Protein AF-A0A2G9TJK7-F1 (afdb_monomer)

pLDDT: mean 76.36, std 19.79, range [33.31, 97.38]

Mean predicted aligned error: 11.93 Å

Nearest PDB structures (foldseek):
  8uss-assembly1_A  TM=4.231E-01  e=3.970E+00  Homo sapiens

Sequence (66 aa):
MKAVVNFSQLYPFEDTSAAELSAANCKPKEDGKRAIYEVELWEKPWENFEQFNVKKVKTLAAGEQV

Organism: Teladorsagia circumcincta (NCBI:txid45464)

Radius of gyration: 18.07 Å; Cα contacts (8 Å, |Δi|>4): 50; chains: 1; bounding box: 53×31×38 Å

Foldseek 3Di:
DDDDPDPCPPDPPDCDDPVRDDPVPDDADLPHKAFDKDWDWDDDVVVVDIDIDIGTDGIDDVPDDD

Structure (mmCIF, N/CA/C/O backbone):
data_AF-A0A2G9TJK7-F1
#
_entry.id   AF-A0A2G9TJK7-F1
#
loop_
_atom_site.group_PDB
_atom_site.id
_atom_site.type_symbol
_atom_site.label_atom_id
_atom_site.label_alt_id
_atom_site.label_comp_id
_atom_site.label_asym_id
_atom_site.label_entity_id
_atom_site.label_seq_id
_atom_site.pdbx_PDB_ins_code
_atom_site.Cartn_x
_atom_site.Cartn_y
_atom_site.Cartn_z
_atom_site.occupancy
_atom_site.B_iso_or_equiv
_atom_site.auth_seq_id
_atom_site.auth_comp_id
_atom_site.auth_asym_id
_atom_site.auth_atom_id
_atom_site.pdbx_PDB_model_num
ATOM 1 N N . MET A 1 1 ? 34.029 9.906 6.497 1.00 37.69 1 MET A N 1
ATOM 2 C CA . MET A 1 1 ? 33.511 10.224 5.148 1.00 37.69 1 MET A CA 1
ATOM 3 C C . MET A 1 1 ? 32.048 9.810 5.089 1.00 37.69 1 MET A C 1
ATOM 5 O O . MET A 1 1 ? 31.772 8.622 5.119 1.00 37.69 1 MET A O 1
ATOM 9 N N . LYS A 1 2 ? 31.112 10.765 5.103 1.00 33.88 2 LYS A N 1
ATOM 10 C CA . LYS A 1 2 ? 29.692 10.511 4.819 1.00 33.88 2 LYS A CA 1
ATOM 11 C C . LYS A 1 2 ? 29.402 11.137 3.462 1.00 33.88 2 LYS A C 1
ATOM 13 O O . LYS A 1 2 ? 29.548 12.346 3.321 1.00 33.88 2 LYS A O 1
ATOM 18 N N . ALA A 1 3 ? 29.046 10.320 2.478 1.00 33.31 3 ALA A N 1
ATOM 19 C CA . ALA A 1 3 ? 28.487 10.829 1.238 1.00 33.31 3 ALA A CA 1
ATOM 20 C C . ALA A 1 3 ? 27.047 11.269 1.527 1.00 33.31 3 ALA A C 1
ATOM 22 O O . ALA A 1 3 ? 26.211 10.454 1.918 1.00 33.31 3 ALA A O 1
ATOM 23 N N . VAL A 1 4 ? 26.778 12.565 1.393 1.00 47.34 4 VAL A N 1
ATOM 24 C CA . VAL A 1 4 ? 25.414 13.088 1.322 1.00 47.34 4 VAL A CA 1
ATOM 25 C C . VAL A 1 4 ? 24.966 12.872 -0.116 1.00 47.34 4 VAL A C 1
ATOM 27 O O . VAL A 1 4 ? 25.493 13.499 -1.031 1.00 47.34 4 VAL A O 1
ATOM 30 N N . VAL A 1 5 ? 24.044 11.937 -0.330 1.00 45.50 5 VAL A N 1
ATOM 31 C CA . VAL A 1 5 ? 23.436 11.737 -1.647 1.00 45.50 5 VAL A CA 1
ATOM 32 C C . VAL A 1 5 ? 22.409 12.848 -1.836 1.00 45.50 5 VAL A C 1
ATOM 34 O O . VAL A 1 5 ? 21.348 12.827 -1.216 1.00 45.50 5 VAL A O 1
ATOM 37 N N . ASN A 1 6 ? 22.743 13.850 -2.647 1.00 44.31 6 ASN A N 1
ATOM 38 C CA . ASN A 1 6 ? 21.830 14.933 -2.988 1.00 44.31 6 ASN A CA 1
ATOM 39 C C . ASN A 1 6 ? 21.001 14.503 -4.208 1.00 44.31 6 ASN A C 1
ATOM 41 O O . ASN A 1 6 ? 21.482 14.511 -5.338 1.00 44.31 6 ASN A O 1
ATOM 45 N N . PHE A 1 7 ? 19.767 14.055 -3.967 1.00 48.66 7 PHE A N 1
ATOM 46 C CA . PHE A 1 7 ? 18.864 13.521 -4.998 1.00 48.66 7 PHE A CA 1
ATOM 47 C C . PHE A 1 7 ? 18.360 14.577 -6.005 1.00 48.66 7 PHE A C 1
ATOM 49 O O . PHE A 1 7 ? 17.754 14.212 -7.009 1.00 48.66 7 PHE A O 1
ATOM 56 N N . SER A 1 8 ? 18.636 15.866 -5.776 1.00 44.69 8 SER A N 1
ATOM 57 C CA . SER A 1 8 ? 18.166 16.994 -6.599 1.00 44.69 8 SER A CA 1
ATOM 58 C C . SER A 1 8 ? 18.836 17.133 -7.975 1.00 44.69 8 SER A C 1
ATOM 60 O O . SER A 1 8 ? 18.346 17.879 -8.814 1.00 44.69 8 SER A O 1
ATOM 62 N N . GLN A 1 9 ? 19.940 16.427 -8.244 1.00 45.41 9 GLN A N 1
ATOM 63 C CA . GLN A 1 9 ? 20.709 16.603 -9.488 1.00 45.41 9 GLN A CA 1
ATOM 64 C C . GLN A 1 9 ? 20.401 15.580 -10.591 1.00 45.41 9 GLN A C 1
ATOM 66 O O . GLN A 1 9 ? 21.019 15.642 -11.651 1.00 45.41 9 GLN A O 1
ATOM 71 N N . LEU A 1 10 ? 19.478 14.634 -10.372 1.00 45.84 10 LEU A N 1
ATOM 72 C CA . LEU A 1 10 ? 19.227 13.546 -11.332 1.00 45.84 10 LEU A CA 1
ATOM 73 C C . LEU A 1 10 ? 17.836 13.549 -11.973 1.00 45.84 10 LEU A C 1
ATOM 75 O O . LEU A 1 10 ? 17.647 12.843 -12.959 1.00 45.84 10 LEU A O 1
ATOM 79 N N . TYR A 1 11 ? 16.891 14.350 -11.478 1.00 48.62 11 TYR A N 1
ATOM 80 C CA . TYR A 1 11 ? 15.574 14.545 -12.093 1.00 48.62 11 TYR A CA 1
ATOM 81 C C . TYR A 1 11 ? 15.057 15.942 -11.730 1.00 48.62 11 TYR A C 1
ATOM 83 O O . TYR A 1 11 ? 15.227 16.330 -10.573 1.00 48.62 11 TYR A O 1
ATOM 91 N N . PRO A 1 12 ? 14.418 16.694 -12.647 1.00 49.47 12 PRO A N 1
ATOM 92 C CA . PRO A 1 12 ? 13.670 17.880 -12.252 1.00 49.47 12 PRO A CA 1
ATOM 93 C C . PRO A 1 12 ? 12.543 17.426 -11.317 1.00 49.47 12 PRO A C 1
ATOM 95 O O . PRO A 1 12 ? 11.589 16.771 -11.736 1.00 49.47 12 PRO A O 1
ATOM 98 N N . PHE A 1 13 ? 12.711 17.679 -10.022 1.00 49.06 13 PHE A N 1
ATOM 99 C CA . PHE A 1 13 ? 11.641 17.575 -9.045 1.00 49.06 13 PHE A CA 1
ATOM 100 C C . PHE A 1 13 ? 10.887 18.900 -9.132 1.00 49.06 13 PHE A C 1
ATOM 102 O O . PHE A 1 13 ? 11.373 19.918 -8.652 1.00 49.06 13 PHE A O 1
ATOM 109 N N . GLU A 1 14 ? 9.766 18.911 -9.851 1.00 58.06 14 GLU A N 1
ATOM 110 C CA . GLU A 1 14 ? 8.837 20.039 -9.817 1.00 58.06 14 GLU A CA 1
ATOM 111 C C . GLU A 1 14 ? 8.341 20.170 -8.370 1.00 58.06 14 GLU A C 1
ATOM 113 O O . GLU A 1 14 ? 7.662 19.266 -7.873 1.00 58.06 14 GLU A O 1
ATOM 118 N N . ASP A 1 15 ? 8.704 21.260 -7.686 1.00 51.97 15 ASP A N 1
ATOM 119 C CA . ASP A 1 15 ? 8.200 21.602 -6.352 1.00 51.97 15 ASP A CA 1
ATOM 120 C C . ASP A 1 15 ? 6.697 21.901 -6.454 1.00 51.97 15 ASP A C 1
ATOM 122 O O . ASP A 1 15 ? 6.256 23.046 -6.527 1.00 51.97 15 ASP A O 1
ATOM 126 N N . THR A 1 16 ? 5.891 20.843 -6.518 1.00 60.19 16 THR A N 1
ATOM 127 C CA . THR A 1 16 ? 4.434 20.949 -6.543 1.00 60.19 16 THR A CA 1
ATOM 128 C C . THR A 1 16 ? 3.975 21.171 -5.111 1.00 60.19 16 THR A C 1
ATOM 130 O O . THR A 1 16 ? 4.332 20.396 -4.216 1.00 60.19 16 THR A O 1
ATOM 133 N N . SER A 1 17 ? 3.205 22.229 -4.855 1.00 66.19 17 SER A N 1
ATOM 134 C CA . SER A 1 17 ? 2.750 22.496 -3.493 1.00 66.19 17 SER A CA 1
ATOM 13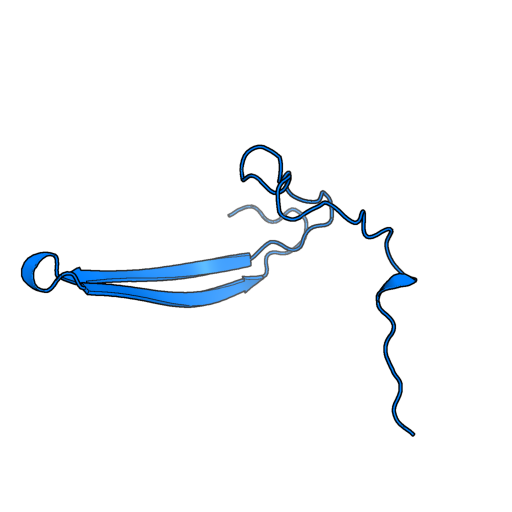5 C C . SER A 1 17 ? 1.826 21.369 -3.020 1.00 66.19 17 SER A C 1
ATOM 137 O O . SER A 1 17 ? 1.039 20.817 -3.791 1.00 66.19 17 SER A O 1
ATOM 139 N N . ALA A 1 18 ? 1.880 21.018 -1.732 1.00 60.75 18 ALA A N 1
ATOM 140 C CA . ALA A 1 18 ? 1.028 19.959 -1.184 1.00 60.75 18 ALA A CA 1
ATOM 141 C C . ALA A 1 18 ? -0.480 20.238 -1.373 1.00 60.75 18 ALA A C 1
ATOM 143 O O . ALA A 1 18 ? -1.275 19.304 -1.396 1.00 60.75 18 ALA A O 1
ATOM 144 N N . ALA A 1 19 ? -0.863 21.509 -1.542 1.00 66.75 19 ALA A N 1
ATOM 145 C CA . ALA A 1 19 ? -2.233 21.933 -1.821 1.00 66.75 19 ALA A CA 1
ATOM 146 C C . ALA A 1 19 ? -2.698 21.612 -3.257 1.00 66.75 19 ALA A C 1
ATOM 148 O O . ALA A 1 19 ? -3.898 21.547 -3.513 1.00 66.75 19 ALA A O 1
ATOM 149 N N . GLU A 1 20 ? -1.768 21.399 -4.187 1.00 64.94 20 GLU A N 1
ATOM 150 C CA . GLU A 1 20 ? -2.050 21.100 -5.599 1.00 64.94 20 GLU A CA 1
ATOM 151 C C . GLU A 1 20 ? -2.031 19.594 -5.902 1.00 64.94 20 GLU A C 1
ATOM 153 O O . GLU A 1 20 ? -2.550 19.151 -6.936 1.00 64.94 20 GLU A O 1
ATOM 158 N N . LEU A 1 21 ? -1.483 18.795 -4.979 1.00 66.38 21 LEU A N 1
ATOM 159 C CA . LEU A 1 21 ? -1.478 17.337 -5.036 1.00 66.38 21 LEU A CA 1
ATOM 160 C C . LEU A 1 21 ? -2.884 16.799 -4.754 1.00 66.38 21 LEU A C 1
ATOM 162 O O . LEU A 1 21 ? -3.280 16.558 -3.616 1.00 66.38 21 LEU A O 1
ATOM 166 N N . SER A 1 22 ? -3.643 16.577 -5.820 1.00 72.38 22 SER A N 1
ATOM 167 C CA . SER A 1 22 ? -4.900 15.836 -5.773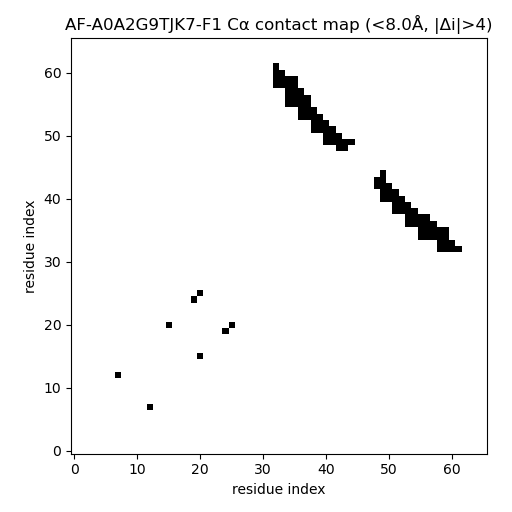 1.00 72.38 22 SER A CA 1
ATOM 168 C C . SER A 1 22 ? -4.764 14.530 -6.547 1.00 72.38 22 SER A C 1
ATOM 170 O O . SER A 1 22 ? -4.007 14.446 -7.515 1.00 72.38 22 SER A O 1
ATOM 172 N N . ALA A 1 23 ? -5.547 13.512 -6.178 1.00 68.75 23 ALA A N 1
ATOM 173 C CA . ALA A 1 23 ? -5.623 12.276 -6.960 1.00 68.75 23 ALA A CA 1
ATOM 174 C C . ALA A 1 23 ? -5.987 12.543 -8.436 1.00 68.75 23 ALA A C 1
ATOM 176 O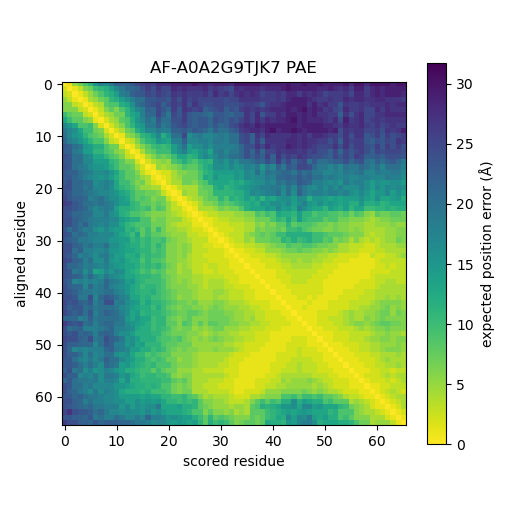 O . ALA A 1 23 ? -5.561 11.801 -9.315 1.00 68.75 23 ALA A O 1
ATOM 177 N N . ALA A 1 24 ? -6.712 13.634 -8.714 1.00 74.38 24 ALA A N 1
ATOM 178 C CA . ALA A 1 24 ? -7.064 14.060 -10.066 1.00 74.38 24 ALA A CA 1
ATOM 179 C C . ALA A 1 24 ? -5.867 14.606 -10.872 1.00 74.38 24 ALA A C 1
ATOM 181 O O . ALA A 1 24 ? -5.866 14.505 -12.098 1.00 74.38 24 ALA A O 1
ATOM 182 N N . ASN A 1 25 ? -4.843 15.142 -10.201 1.00 75.00 25 ASN A N 1
ATOM 183 C CA . ASN A 1 25 ? -3.669 15.751 -10.835 1.00 75.00 25 ASN A CA 1
ATOM 184 C C . ASN A 1 25 ? -2.415 14.856 -10.791 1.00 75.00 25 ASN A C 1
ATOM 186 O O . ASN A 1 25 ? -1.421 15.157 -11.451 1.00 75.00 25 ASN A O 1
ATOM 190 N N . CYS A 1 26 ? -2.456 13.732 -10.072 1.00 74.38 26 CYS A N 1
ATOM 191 C CA . CYS A 1 26 ? -1.354 12.773 -9.990 1.00 74.38 26 CYS A CA 1
ATOM 192 C C . CYS A 1 26 ? -1.416 11.747 -11.130 1.00 74.38 26 CYS A C 1
ATOM 194 O O . CYS A 1 26 ? -1.954 10.649 -10.980 1.00 74.38 26 CYS A O 1
ATOM 196 N N . LYS A 1 27 ? -0.833 12.087 -12.283 1.00 80.00 27 LYS A N 1
ATOM 197 C CA . LYS A 1 27 ? -0.665 11.130 -13.387 1.00 80.00 27 LYS A CA 1
ATOM 198 C C . LYS A 1 27 ? 0.440 10.118 -13.052 1.00 80.00 27 LYS A C 1
ATOM 200 O O . LYS A 1 27 ? 1.473 10.518 -12.508 1.00 80.00 27 LYS A O 1
ATOM 205 N N . PRO A 1 28 ? 0.280 8.826 -13.397 1.00 78.50 28 PRO A N 1
ATOM 206 C CA . PRO A 1 28 ? 1.386 7.880 -13.329 1.00 78.50 28 PRO A CA 1
ATOM 207 C C . PRO A 1 28 ? 2.575 8.406 -14.136 1.00 78.50 28 PRO A C 1
ATOM 209 O O . PRO A 1 28 ? 2.416 8.812 -15.286 1.00 78.50 28 PRO A O 1
ATOM 212 N N . LYS A 1 29 ? 3.767 8.401 -13.536 1.00 81.56 29 LYS A N 1
ATOM 213 C CA . LYS A 1 29 ? 5.001 8.726 -14.255 1.00 81.56 29 LYS A CA 1
ATOM 214 C C . LYS A 1 29 ? 5.233 7.669 -15.339 1.00 81.56 29 LYS A C 1
ATOM 216 O O . LYS A 1 29 ? 5.148 6.483 -15.027 1.00 81.56 29 LYS A O 1
ATOM 221 N N . GLU A 1 30 ? 5.559 8.091 -16.562 1.00 80.00 30 GLU A N 1
ATOM 222 C CA . GLU A 1 30 ? 5.784 7.181 -17.700 1.00 80.00 30 GLU A CA 1
ATOM 223 C C . GLU A 1 30 ? 6.861 6.124 -17.386 1.00 80.00 30 GLU A C 1
ATOM 225 O O . GLU A 1 30 ? 6.613 4.933 -17.546 1.00 80.00 30 GLU A O 1
ATOM 230 N N . ASP A 1 31 ? 7.980 6.535 -16.778 1.00 81.38 31 ASP A N 1
ATOM 231 C CA . ASP A 1 31 ? 9.044 5.639 -16.284 1.00 81.38 31 ASP A CA 1
ATOM 232 C C . ASP A 1 31 ? 8.890 5.268 -14.794 1.00 81.38 31 ASP A C 1
ATOM 234 O O . ASP A 1 31 ? 9.859 5.025 -14.062 1.00 81.38 31 ASP A O 1
ATOM 238 N N . GLY A 1 32 ? 7.660 5.301 -14.284 1.00 80.88 32 GLY A N 1
ATOM 239 C CA . GLY A 1 32 ? 7.346 4.956 -12.904 1.00 80.88 32 GLY A CA 1
ATOM 240 C C . GLY A 1 32 ? 7.497 3.458 -12.637 1.00 80.88 32 GLY A C 1
ATOM 241 O O . GLY A 1 32 ? 7.076 2.613 -13.424 1.00 80.88 32 GLY A O 1
ATOM 242 N N . LYS A 1 33 ? 8.048 3.097 -11.472 1.00 86.31 33 LYS A N 1
ATOM 243 C CA . LYS A 1 33 ? 8.052 1.698 -11.024 1.00 86.31 33 LYS A CA 1
ATOM 244 C C . LYS A 1 33 ? 6.657 1.312 -10.548 1.00 86.31 33 LYS A C 1
ATOM 246 O O . LYS A 1 33 ? 6.102 1.968 -9.669 1.00 86.31 33 LYS A O 1
ATOM 251 N N . ARG A 1 34 ? 6.122 0.214 -11.077 1.00 90.12 34 ARG A N 1
ATOM 252 C CA . ARG A 1 34 ? 4.849 -0.367 -10.633 1.00 90.12 34 ARG A CA 1
ATOM 253 C C . ARG A 1 34 ? 5.112 -1.539 -9.694 1.00 90.12 34 ARG A C 1
ATOM 255 O O . ARG A 1 34 ? 6.113 -2.239 -9.829 1.00 90.12 34 ARG A O 1
ATOM 262 N N . ALA A 1 35 ? 4.231 -1.761 -8.731 1.00 91.56 35 ALA A N 1
ATOM 263 C CA . ALA A 1 35 ? 4.314 -2.889 -7.812 1.00 91.56 35 ALA A CA 1
ATOM 264 C C . ALA A 1 35 ? 2.914 -3.377 -7.440 1.00 91.56 35 ALA A C 1
ATOM 266 O O . ALA A 1 35 ? 1.968 -2.593 -7.415 1.00 91.56 35 ALA A O 1
ATOM 267 N N . ILE A 1 36 ? 2.809 -4.672 -7.159 1.00 93.75 36 ILE A N 1
ATOM 268 C CA . ILE A 1 36 ? 1.604 -5.310 -6.639 1.00 93.75 36 ILE A CA 1
ATOM 269 C C . ILE A 1 36 ? 1.702 -5.353 -5.123 1.00 93.75 36 ILE A C 1
ATOM 271 O O . ILE A 1 36 ? 2.721 -5.781 -4.567 1.00 93.75 36 ILE A O 1
ATOM 275 N N . TYR A 1 37 ? 0.627 -4.921 -4.479 1.00 95.19 37 TYR A N 1
ATOM 276 C CA . TYR A 1 37 ? 0.454 -4.967 -3.040 1.00 95.19 37 TYR A CA 1
ATOM 277 C C . TYR A 1 37 ? -0.771 -5.808 -2.716 1.00 95.19 37 TYR A C 1
ATOM 279 O O . TYR A 1 37 ? -1.781 -5.75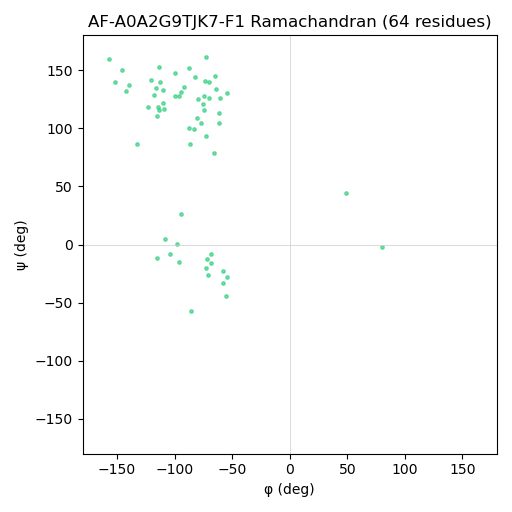3 -3.412 1.00 95.19 37 TYR A O 1
ATOM 287 N N . GLU A 1 38 ? -0.648 -6.578 -1.653 1.00 94.75 38 GLU A N 1
ATOM 288 C CA . GLU A 1 38 ? -1.742 -7.247 -0.980 1.00 94.75 38 GLU A CA 1
ATOM 289 C C . GLU A 1 38 ? -2.152 -6.345 0.183 1.00 94.75 38 GLU A C 1
ATOM 291 O O . GLU A 1 38 ? -1.297 -5.876 0.942 1.00 94.75 38 GLU A O 1
ATOM 296 N N . VAL A 1 39 ? -3.443 -6.039 0.265 1.00 95.94 39 VAL A N 1
ATOM 297 C CA . VAL A 1 39 ? -4.004 -5.167 1.295 1.00 95.94 39 VAL A CA 1
ATOM 298 C C . VAL A 1 39 ? -5.083 -5.951 2.015 1.00 95.94 39 VAL A C 1
ATOM 300 O O . VAL A 1 39 ? -6.076 -6.340 1.406 1.00 95.94 39 VAL A O 1
ATOM 303 N N . GLU A 1 40 ? -4.886 -6.167 3.307 1.00 96.00 40 GLU A N 1
ATOM 304 C CA . GLU A 1 40 ? -5.910 -6.708 4.190 1.00 96.00 40 GLU A CA 1
ATOM 305 C C . GLU A 1 40 ? -6.544 -5.546 4.952 1.00 96.00 40 GLU A C 1
ATOM 307 O O . GLU A 1 40 ? -5.846 -4.731 5.562 1.00 96.00 40 GLU A O 1
ATOM 312 N N . LEU A 1 41 ? -7.870 -5.473 4.904 1.00 96.44 41 LEU A N 1
ATOM 313 C CA . LEU A 1 41 ? -8.675 -4.495 5.623 1.00 96.44 41 LEU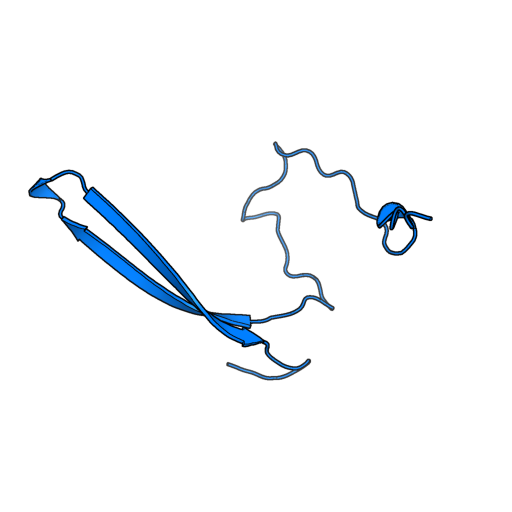 A CA 1
ATOM 314 C C . LEU A 1 41 ? -9.434 -5.216 6.734 1.00 96.44 41 LEU A C 1
ATOM 316 O O . LEU A 1 41 ? -10.200 -6.143 6.466 1.00 96.44 41 LEU A O 1
ATOM 320 N N . TRP A 1 42 ? -9.218 -4.792 7.977 1.00 97.38 42 TRP A N 1
ATOM 321 C CA . TRP A 1 42 ? -9.947 -5.287 9.134 1.00 97.38 42 TRP A CA 1
ATOM 322 C C . TRP A 1 42 ? -10.775 -4.171 9.757 1.00 97.38 42 TRP A C 1
ATOM 324 O O . TRP A 1 42 ? -10.246 -3.247 10.373 1.00 97.38 42 TRP A O 1
ATOM 334 N N . GLU A 1 43 ? -12.090 -4.298 9.625 1.00 97.31 43 GLU A N 1
ATOM 335 C CA . GLU A 1 43 ? -13.054 -3.363 10.187 1.00 97.31 43 GLU A CA 1
ATOM 336 C C . GLU A 1 43 ? -13.868 -4.021 11.296 1.00 97.31 43 GLU A C 1
ATOM 338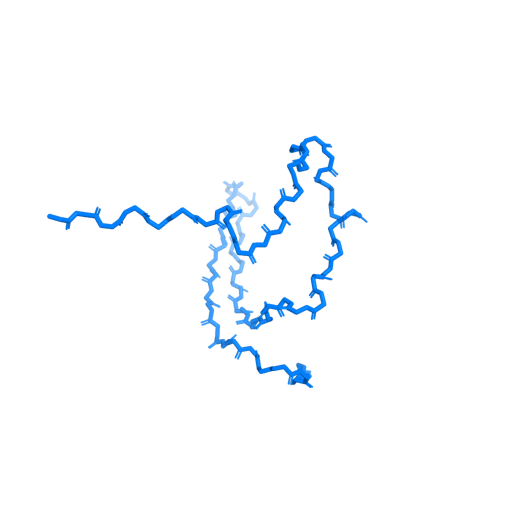 O O . GLU A 1 43 ? -14.301 -5.173 11.199 1.00 97.31 43 GLU A O 1
ATOM 343 N N . LYS A 1 44 ? -14.116 -3.251 12.353 1.00 96.38 44 LYS A N 1
ATOM 344 C CA . LYS A 1 44 ? -15.103 -3.557 13.390 1.00 96.38 44 LYS A CA 1
ATOM 345 C C . LYS A 1 44 ? -15.930 -2.291 13.617 1.00 96.38 44 LYS A C 1
ATOM 347 O O . LYS A 1 44 ? -15.602 -1.501 14.506 1.00 96.38 44 LYS A O 1
ATOM 352 N N . PRO A 1 45 ? -17.000 -2.072 12.827 1.00 96.00 45 PRO A N 1
ATOM 353 C CA . PRO A 1 45 ? -17.790 -0.839 12.892 1.00 96.00 45 PRO A CA 1
ATOM 354 C C . PRO A 1 45 ? -18.378 -0.570 14.282 1.00 96.00 45 PRO A C 1
ATOM 356 O O . PRO A 1 45 ? -18.457 0.574 14.717 1.00 96.00 45 PRO A O 1
ATOM 359 N N . TRP A 1 46 ? -18.726 -1.632 15.015 1.00 97.25 46 TRP A N 1
ATOM 360 C CA . TRP A 1 46 ? -19.249 -1.553 16.384 1.00 97.25 46 TRP A CA 1
ATOM 361 C C . TRP A 1 46 ? -18.218 -1.080 17.423 1.00 97.25 46 TRP A C 1
ATOM 363 O O . TRP A 1 46 ? -18.606 -0.677 18.514 1.00 97.25 46 TRP A O 1
ATOM 373 N N . GLU A 1 47 ? -16.926 -1.100 17.094 1.00 97.25 47 GLU A N 1
ATOM 374 C CA . GLU A 1 47 ? -15.845 -0.541 17.919 1.00 97.25 47 GLU A CA 1
ATOM 375 C C . GLU A 1 47 ? -15.257 0.745 17.321 1.00 97.25 47 GLU A C 1
ATOM 377 O O . GLU A 1 47 ? -14.281 1.264 17.859 1.00 97.25 47 GLU A O 1
ATOM 382 N N . ASN A 1 48 ? -15.821 1.263 16.218 1.00 95.38 48 ASN A N 1
ATOM 383 C CA . ASN A 1 48 ? -15.224 2.349 15.432 1.00 95.38 48 ASN A CA 1
ATOM 384 C C . ASN A 1 48 ? -13.736 2.075 15.120 1.00 95.38 48 ASN A C 1
ATOM 386 O O . ASN A 1 48 ? -12.871 2.932 15.309 1.00 95.38 48 ASN A O 1
ATOM 390 N N . PHE A 1 49 ? -13.439 0.836 14.718 1.00 96.44 49 PHE A N 1
ATOM 391 C CA . PHE A 1 49 ? -12.085 0.359 14.457 1.00 96.44 49 PHE A CA 1
ATOM 392 C C . PHE A 1 49 ? -11.914 -0.016 12.988 1.00 96.44 49 PHE A C 1
ATOM 394 O O . PHE A 1 49 ? -12.725 -0.757 12.429 1.00 96.44 49 PHE A O 1
ATOM 401 N N . GLU A 1 50 ? -10.802 0.431 12.420 1.00 96.44 50 GLU A N 1
ATOM 402 C CA . GLU A 1 50 ? -10.350 0.118 11.073 1.00 96.44 50 GLU A CA 1
ATOM 403 C C . GLU A 1 50 ? -8.827 -0.031 11.102 1.00 96.44 50 GLU A C 1
ATOM 405 O O . GLU A 1 50 ? -8.112 0.785 11.693 1.00 96.44 50 GLU A O 1
ATOM 410 N N . GLN A 1 51 ? -8.320 -1.102 10.503 1.00 96.38 51 GLN A N 1
ATOM 411 C CA . GLN A 1 51 ? -6.893 -1.368 10.394 1.00 96.38 51 GLN A CA 1
ATOM 412 C C . GLN A 1 51 ? -6.567 -1.922 9.013 1.00 96.38 51 GLN A C 1
ATOM 414 O O . GLN A 1 51 ? -7.241 -2.818 8.512 1.00 96.38 51 GLN A O 1
ATOM 419 N N . PHE A 1 52 ? -5.474 -1.421 8.442 1.00 95.25 52 PHE A N 1
ATOM 420 C CA . PHE A 1 52 ? -4.921 -1.895 7.183 1.00 95.25 52 PHE A CA 1
ATOM 421 C C . PHE A 1 52 ? -3.606 -2.620 7.428 1.00 95.25 52 PHE A C 1
ATOM 423 O O . PHE A 1 52 ? -2.716 -2.095 8.102 1.00 95.25 52 PHE A O 1
ATOM 430 N N . ASN A 1 53 ? -3.453 -3.786 6.817 1.00 93.25 53 ASN A N 1
ATOM 431 C CA . ASN A 1 53 ? -2.176 -4.469 6.704 1.00 93.25 53 ASN A CA 1
ATOM 432 C C . ASN A 1 53 ? -1.775 -4.497 5.228 1.00 93.25 53 ASN A C 1
ATOM 434 O O . ASN A 1 53 ? -2.472 -5.066 4.391 1.00 93.25 53 ASN A O 1
ATOM 438 N N . VAL A 1 54 ? -0.670 -3.832 4.897 1.00 96.31 54 VAL A N 1
ATOM 439 C CA . VAL A 1 54 ? -0.219 -3.665 3.512 1.00 96.31 54 VAL A CA 1
ATOM 440 C C . VAL A 1 54 ? 1.089 -4.410 3.323 1.00 96.31 54 VAL A C 1
ATOM 442 O O . VAL A 1 54 ? 2.112 -4.070 3.919 1.00 96.31 54 VAL A O 1
ATOM 445 N N . LYS A 1 55 ? 1.080 -5.396 2.430 1.00 96.00 55 LYS A N 1
ATOM 446 C CA . LYS A 1 55 ? 2.248 -6.205 2.096 1.00 96.00 55 LYS A CA 1
ATOM 447 C C . LYS A 1 55 ? 2.611 -6.019 0.633 1.00 96.00 55 LYS A C 1
ATOM 449 O O . LYS A 1 55 ? 1.791 -6.178 -0.266 1.00 96.00 55 LYS A O 1
ATOM 454 N N . LYS A 1 56 ? 3.880 -5.716 0.364 1.00 95.19 56 LYS A N 1
ATOM 455 C CA . LYS A 1 56 ? 4.389 -5.692 -1.009 1.00 95.19 56 LYS A CA 1
ATOM 456 C C . LYS A 1 56 ? 4.570 -7.124 -1.508 1.00 95.19 56 LYS A C 1
ATOM 458 O O . LYS A 1 56 ? 5.356 -7.872 -0.933 1.00 95.19 56 LYS A O 1
ATOM 463 N N . VAL A 1 57 ? 3.889 -7.475 -2.595 1.00 95.69 57 VAL A N 1
ATOM 464 C CA . VAL A 1 57 ? 3.986 -8.801 -3.220 1.00 95.69 57 VAL A CA 1
ATOM 465 C C . VAL A 1 57 ? 5.164 -8.837 -4.186 1.00 95.69 57 VAL A C 1
ATOM 467 O O . VAL A 1 57 ? 6.077 -9.642 -4.026 1.00 95.69 57 VAL A O 1
ATOM 470 N N . LYS A 1 58 ? 5.180 -7.938 -5.179 1.00 93.38 58 LYS A N 1
ATOM 471 C CA . LYS A 1 58 ? 6.273 -7.842 -6.161 1.00 93.38 58 LYS A CA 1
ATOM 472 C C . LYS A 1 58 ? 6.359 -6.466 -6.807 1.00 93.38 58 LYS A C 1
ATOM 474 O O . LYS A 1 58 ? 5.394 -5.712 -6.816 1.00 93.38 58 LYS A O 1
ATOM 479 N N . THR A 1 59 ? 7.521 -6.143 -7.367 1.00 93.06 59 THR A N 1
ATOM 480 C CA . THR A 1 59 ? 7.677 -5.018 -8.308 1.00 93.06 59 THR A CA 1
ATOM 481 C C . THR A 1 59 ? 7.494 -5.566 -9.721 1.00 93.06 59 THR A C 1
ATOM 483 O O . THR A 1 59 ? 8.039 -6.627 -10.009 1.00 93.06 59 THR A O 1
ATOM 486 N N . LEU A 1 60 ? 6.735 -4.878 -10.570 1.00 89.62 60 LEU A N 1
ATOM 487 C CA . LEU A 1 60 ? 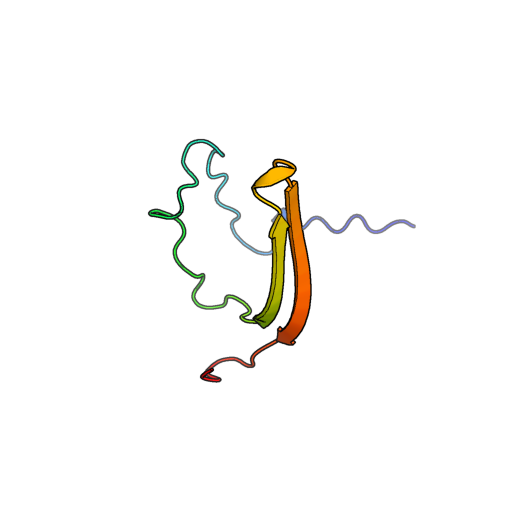6.528 -5.256 -11.968 1.00 89.62 60 LEU A CA 1
ATOM 488 C C . LEU A 1 60 ? 7.688 -4.759 -12.831 1.00 89.62 60 LEU A C 1
ATOM 490 O O . LEU A 1 60 ? 8.221 -3.667 -12.592 1.00 89.62 60 LEU A O 1
ATOM 494 N N . ALA A 1 61 ? 8.058 -5.540 -13.842 1.00 87.25 61 ALA A N 1
ATOM 495 C CA . ALA A 1 61 ? 8.980 -5.095 -14.879 1.00 87.25 61 ALA A CA 1
ATOM 496 C C . ALA A 1 61 ? 8.310 -4.077 -15.824 1.00 87.25 61 ALA A C 1
ATOM 498 O O . ALA A 1 61 ? 7.083 -3.970 -15.897 1.00 87.25 61 ALA A O 1
ATOM 499 N N . ALA A 1 62 ? 9.121 -3.314 -16.562 1.00 82.25 62 ALA A N 1
ATOM 500 C CA . ALA A 1 62 ? 8.610 -2.380 -17.563 1.00 82.25 62 ALA A CA 1
ATOM 501 C C . ALA A 1 62 ? 7.808 -3.138 -18.637 1.00 82.25 62 ALA A C 1
ATOM 503 O O . ALA A 1 62 ? 8.302 -4.100 -19.2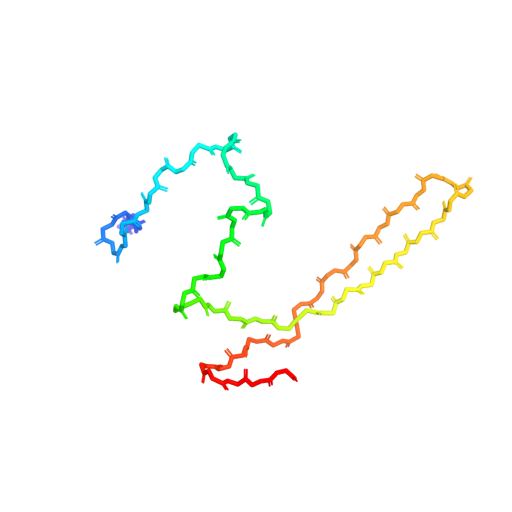19 1.00 82.25 62 ALA A O 1
ATOM 504 N N . GLY A 1 63 ? 6.562 -2.716 -18.872 1.00 78.94 63 GLY A N 1
ATOM 505 C CA . GLY A 1 63 ? 5.655 -3.355 -19.833 1.00 78.94 63 GLY A CA 1
ATOM 506 C C . GLY A 1 63 ? 4.944 -4.626 -19.342 1.00 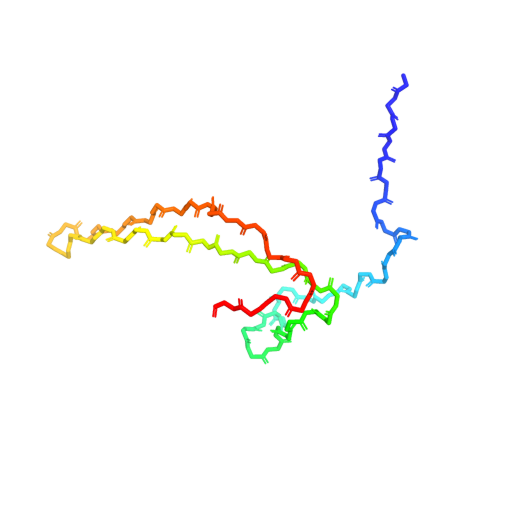78.94 63 GLY A C 1
ATOM 507 O O . GLY A 1 63 ? 4.111 -5.155 -20.073 1.00 78.94 63 GLY A O 1
ATOM 508 N N . GLU A 1 64 ? 5.209 -5.103 -18.121 1.00 80.12 64 GLU A N 1
ATOM 509 C CA . GLU A 1 64 ? 4.469 -6.225 -17.524 1.00 80.12 64 GLU A CA 1
ATOM 510 C C . GLU A 1 64 ? 3.036 -5.783 -17.174 1.00 80.12 64 GLU A C 1
ATOM 512 O O . GLU A 1 64 ? 2.822 -4.770 -16.495 1.00 80.12 64 GLU A O 1
ATOM 517 N N . GLN A 1 65 ? 2.043 -6.530 -17.664 1.00 71.88 65 GLN A N 1
ATOM 518 C CA . GLN A 1 65 ? 0.636 -6.336 -17.306 1.00 71.88 65 GLN A CA 1
ATOM 519 C C . GLN A 1 65 ? 0.296 -7.142 -16.046 1.00 71.88 65 GLN A C 1
ATOM 521 O O . GLN A 1 65 ? 0.954 -8.137 -15.749 1.00 71.88 65 GLN A O 1
ATOM 526 N N . VAL A 1 66 ? -0.689 -6.656 -15.287 1.00 69.12 66 VAL A N 1
ATOM 527 C CA . VAL A 1 66 ? -1.157 -7.287 -14.041 1.00 69.12 66 VAL A CA 1
ATOM 528 C C . VAL A 1 66 ? -2.095 -8.434 -14.364 1.00 69.12 66 VAL A C 1
ATOM 530 O O . VAL A 1 66 ? -2.977 -8.205 -15.218 1.00 69.12 66 VAL A O 1
#

Solvent-accessible surface area (backbone atoms only — not comparable to full-atom values): 4743 Å² total; per-residue (Å²): 140,81,85,80,82,72,73,76,82,80,50,92,73,77,88,70,54,79,89,68,70,38,83,90,67,62,71,84,55,90,91,52,87,49,64,48,68,49,77,47,78,49,74,39,77,94,71,77,40,76,48,78,48,79,42,81,74,46,73,52,60,92,90,62,80,134

Secondary structure (DSSP, 8-state):
------GGGSS------TTT--TTT-PPPTTPPPEEEEEEEEEEGGGTEEEEEEEEEEEPPTT---

InterPro domains:
  IPR046350 Cystatin superfamily [SSF54403] (20-53)